Protein AF-A0A959LTS2-F1 (afdb_monomer_lite)

Structure (mmCIF, N/CA/C/O backbone):
data_AF-A0A959LTS2-F1
#
_entry.id   AF-A0A959LTS2-F1
#
loop_
_atom_site.group_PDB
_atom_site.id
_atom_site.type_symbol
_atom_site.label_atom_id
_atom_site.label_alt_id
_atom_site.label_comp_id
_atom_site.label_asym_id
_atom_site.label_entity_id
_atom_site.label_seq_id
_atom_site.pdbx_PDB_ins_code
_atom_site.Cartn_x
_atom_site.Cartn_y
_atom_site.Cartn_z
_atom_site.occupancy
_atom_site.B_iso_or_equiv
_atom_site.auth_seq_id
_atom_site.auth_comp_id
_atom_site.auth_asym_id
_atom_site.auth_atom_id
_atom_site.pdbx_PDB_model_num
ATOM 1 N N . MET A 1 1 ? 14.576 15.469 -35.543 1.00 55.00 1 MET A N 1
ATOM 2 C CA . MET A 1 1 ? 14.483 14.985 -34.144 1.00 55.00 1 MET A CA 1
ATOM 3 C C . MET A 1 1 ? 14.558 13.467 -34.168 1.00 55.00 1 MET A C 1
ATOM 5 O O . MET A 1 1 ? 13.587 12.830 -34.573 1.00 55.00 1 MET A O 1
ATOM 9 N N . ASN A 1 2 ? 15.741 12.934 -33.855 1.00 68.50 2 ASN A N 1
ATOM 10 C CA . ASN A 1 2 ? 16.110 11.534 -34.042 1.00 68.50 2 ASN A CA 1
ATOM 11 C C . ASN A 1 2 ? 15.169 10.606 -33.246 1.00 68.50 2 ASN A C 1
ATOM 13 O O . ASN A 1 2 ? 14.751 10.944 -32.134 1.00 68.50 2 ASN A O 1
ATOM 17 N N . ILE A 1 3 ? 14.769 9.475 -33.830 1.00 66.81 3 ILE A N 1
ATOM 18 C CA . ILE A 1 3 ? 13.819 8.528 -33.212 1.00 66.81 3 ILE A CA 1
ATOM 19 C C . ILE A 1 3 ? 14.423 7.945 -31.922 1.00 66.81 3 ILE A C 1
ATOM 21 O O . ILE A 1 3 ? 13.718 7.744 -30.931 1.00 66.81 3 ILE A O 1
ATOM 25 N N . GLU A 1 4 ? 15.747 7.799 -31.889 1.00 58.84 4 GLU A N 1
ATOM 26 C CA . GLU A 1 4 ? 16.518 7.371 -30.720 1.00 58.84 4 GLU A CA 1
ATOM 27 C C . GLU A 1 4 ? 16.453 8.339 -29.532 1.00 58.84 4 GLU A C 1
ATOM 29 O O . GLU A 1 4 ? 16.305 7.895 -28.389 1.00 58.84 4 GLU A O 1
ATOM 34 N N . ASP A 1 5 ? 16.455 9.652 -29.777 1.00 60.19 5 ASP A N 1
ATOM 35 C CA . ASP A 1 5 ? 16.351 10.659 -28.712 1.00 60.19 5 ASP A CA 1
ATOM 36 C C . ASP A 1 5 ? 14.958 10.675 -28.067 1.00 60.19 5 ASP A C 1
ATOM 38 O O . ASP A 1 5 ? 14.823 10.868 -26.854 1.00 60.19 5 ASP A O 1
ATOM 42 N N . ARG A 1 6 ? 13.901 10.401 -28.845 1.00 63.06 6 ARG A N 1
ATOM 43 C CA . ARG A 1 6 ? 12.540 10.227 -28.305 1.00 63.06 6 ARG A CA 1
ATOM 44 C C . ARG A 1 6 ? 12.419 8.955 -27.466 1.00 63.06 6 ARG A C 1
ATOM 46 O O . ARG A 1 6 ? 11.789 8.987 -26.407 1.00 63.06 6 ARG A O 1
ATOM 53 N N . ASN A 1 7 ? 13.066 7.869 -27.884 1.00 62.44 7 ASN A N 1
ATOM 54 C CA . ASN A 1 7 ? 13.032 6.597 -27.162 1.00 62.44 7 ASN A CA 1
ATOM 55 C C . ASN A 1 7 ? 13.799 6.649 -25.829 1.00 62.44 7 ASN A C 1
ATOM 57 O O . ASN A 1 7 ? 13.324 6.119 -24.821 1.00 62.44 7 ASN A O 1
ATOM 61 N N . ARG A 1 8 ? 14.945 7.343 -25.776 1.00 61.09 8 ARG A N 1
ATOM 62 C CA . ARG A 1 8 ? 15.694 7.554 -24.521 1.00 61.09 8 ARG A CA 1
ATOM 63 C C . ARG A 1 8 ? 14.919 8.403 -23.509 1.00 61.09 8 ARG A C 1
ATOM 65 O O . ARG A 1 8 ? 14.897 8.065 -22.326 1.00 61.09 8 ARG A O 1
ATOM 72 N N . ARG A 1 9 ? 14.227 9.456 -23.961 1.00 61.97 9 ARG A N 1
ATOM 73 C CA . ARG A 1 9 ? 13.381 10.299 -23.090 1.00 61.97 9 ARG A CA 1
ATOM 74 C C . ARG A 1 9 ? 12.170 9.546 -22.540 1.00 61.97 9 ARG A C 1
ATOM 76 O O . ARG A 1 9 ? 11.882 9.648 -21.351 1.00 61.97 9 ARG A O 1
ATOM 83 N N . SER A 1 10 ? 11.504 8.763 -23.388 1.00 63.06 10 SER A N 1
ATOM 84 C CA . SER A 1 10 ? 10.392 7.886 -22.998 1.00 63.06 10 SER A CA 1
ATOM 85 C C . SER A 1 10 ? 10.812 6.888 -21.908 1.00 63.06 10 SER A C 1
ATOM 87 O O . SER A 1 10 ? 10.168 6.796 -20.861 1.00 63.06 10 SER A O 1
ATOM 89 N N . ARG A 1 11 ? 11.981 6.245 -22.069 1.00 63.91 11 ARG A N 1
ATOM 90 C CA . ARG A 1 11 ? 12.535 5.329 -21.058 1.00 63.91 11 ARG A CA 1
ATOM 91 C C . ARG A 1 11 ? 12.743 5.993 -19.694 1.00 63.91 11 ARG A C 1
ATOM 93 O O . ARG A 1 11 ? 12.347 5.408 -18.688 1.00 63.91 11 ARG A O 1
ATOM 100 N N . GLY A 1 12 ? 13.309 7.199 -19.642 1.00 69.19 12 GLY A N 1
ATOM 101 C CA . GLY A 1 12 ? 13.519 7.921 -18.380 1.00 69.19 12 GLY A CA 1
ATOM 102 C C . GLY A 1 12 ? 12.215 8.269 -17.652 1.00 69.19 12 GLY A C 1
ATOM 103 O O . GLY A 1 12 ? 12.103 8.055 -16.445 1.00 69.19 12 GLY A O 1
ATOM 104 N N . VAL A 1 13 ? 11.202 8.735 -18.389 1.00 75.38 13 VAL A N 1
ATOM 105 C CA . VAL A 1 13 ? 9.884 9.087 -17.827 1.00 75.38 13 VAL A CA 1
ATOM 106 C C . VAL A 1 13 ? 9.157 7.855 -17.287 1.00 75.38 13 VAL A C 1
ATOM 108 O O . VAL A 1 13 ? 8.563 7.912 -16.210 1.00 75.38 13 VAL A O 1
ATOM 111 N N . ASP A 1 14 ? 9.242 6.725 -17.981 1.00 71.50 14 ASP A N 1
ATOM 112 C CA . ASP A 1 14 ? 8.646 5.471 -17.515 1.00 71.50 14 ASP A CA 1
ATOM 113 C C . ASP A 1 14 ? 9.337 4.916 -16.263 1.00 71.50 14 ASP A C 1
ATOM 115 O O . ASP A 1 14 ? 8.660 4.394 -15.379 1.00 71.50 14 ASP A O 1
ATOM 119 N N . ASN A 1 15 ? 10.661 5.073 -16.145 1.00 70.06 15 ASN A N 1
ATOM 120 C CA . ASN A 1 15 ? 11.402 4.683 -14.939 1.00 70.06 15 ASN A CA 1
ATOM 121 C C . ASN A 1 15 ? 10.980 5.529 -13.734 1.00 70.06 15 ASN A C 1
ATOM 123 O O . ASN A 1 15 ? 10.739 4.991 -12.655 1.00 70.06 15 ASN A O 1
ATOM 127 N N . PHE A 1 16 ? 10.833 6.841 -13.935 1.00 76.69 16 PHE A N 1
ATOM 128 C CA . PHE A 1 16 ? 10.371 7.758 -12.895 1.00 76.69 16 PHE A CA 1
ATOM 129 C C . PHE A 1 16 ? 8.925 7.462 -12.469 1.00 76.69 16 PHE A C 1
ATOM 131 O O . PHE A 1 16 ? 8.591 7.502 -11.289 1.00 76.69 16 PHE A O 1
ATOM 138 N N . ARG A 1 17 ? 8.059 7.089 -13.418 1.00 77.12 17 ARG A N 1
ATOM 139 C CA . ARG A 1 17 ? 6.688 6.637 -13.130 1.00 77.12 17 ARG A CA 1
ATOM 140 C C . ARG A 1 17 ? 6.656 5.299 -12.392 1.00 77.12 17 ARG A C 1
ATOM 142 O O . ARG A 1 17 ? 5.832 5.127 -11.496 1.00 77.12 17 ARG A O 1
ATOM 149 N N . GLY A 1 18 ? 7.540 4.369 -12.751 1.00 76.06 18 GLY A N 1
ATOM 150 C CA . GLY A 1 18 ? 7.688 3.075 -12.086 1.00 76.06 18 GLY A CA 1
ATOM 151 C C . GLY A 1 18 ? 8.104 3.222 -10.626 1.00 76.06 18 GLY A C 1
ATOM 152 O O . GLY A 1 18 ? 7.429 2.686 -9.747 1.00 76.06 18 GLY A O 1
ATOM 153 N N . SER A 1 19 ? 9.148 4.011 -10.354 1.00 80.12 19 SER A N 1
ATOM 154 C CA . SER A 1 19 ? 9.625 4.268 -8.988 1.00 80.12 19 SER A CA 1
ATOM 155 C C . SER A 1 19 ? 8.600 5.032 -8.145 1.00 80.12 19 SER A C 1
ATOM 157 O O . SER A 1 19 ? 8.353 4.649 -7.001 1.00 80.12 19 SER A O 1
ATOM 159 N N . LEU A 1 20 ? 7.918 6.031 -8.720 1.00 84.56 20 LEU A N 1
ATOM 160 C CA . LEU A 1 20 ? 6.791 6.713 -8.072 1.00 84.56 20 LEU A CA 1
ATOM 161 C C . LEU A 1 20 ? 5.653 5.746 -7.727 1.00 84.56 20 LEU A C 1
ATOM 163 O O . LEU A 1 20 ? 5.067 5.843 -6.651 1.00 84.56 20 LEU A O 1
ATOM 167 N N . GLY A 1 21 ? 5.342 4.799 -8.616 1.00 81.75 21 GLY A N 1
ATOM 168 C CA . GLY A 1 21 ? 4.312 3.786 -8.385 1.00 81.75 21 GLY A CA 1
ATOM 169 C C . GLY A 1 21 ? 4.638 2.868 -7.207 1.00 81.75 21 GLY A C 1
ATOM 170 O O . GLY A 1 21 ? 3.770 2.626 -6.366 1.00 81.75 21 GLY A O 1
ATOM 171 N N . VAL A 1 22 ? 5.890 2.410 -7.112 1.00 86.19 22 VAL A N 1
ATOM 172 C CA . VAL A 1 22 ? 6.370 1.595 -5.983 1.00 86.19 22 VAL A CA 1
ATOM 173 C C . VAL A 1 22 ? 6.355 2.401 -4.683 1.00 86.19 22 VAL A C 1
ATOM 175 O O . VAL A 1 22 ? 5.808 1.930 -3.685 1.00 86.19 22 VAL A O 1
ATOM 178 N N . GLY A 1 23 ? 6.875 3.632 -4.698 1.00 87.94 23 GLY A N 1
ATOM 179 C CA . GLY A 1 23 ? 6.902 4.505 -3.520 1.00 87.94 23 GLY A CA 1
ATOM 180 C C . GLY A 1 23 ? 5.504 4.840 -2.994 1.00 87.94 23 GLY A C 1
ATOM 181 O O . GLY A 1 23 ? 5.239 4.722 -1.799 1.00 87.94 23 GLY A O 1
ATOM 182 N N . MET A 1 24 ? 4.569 5.176 -3.886 1.00 87.38 24 MET A N 1
ATOM 183 C CA . MET A 1 24 ? 3.185 5.477 -3.509 1.00 87.38 24 MET A CA 1
ATOM 184 C C . MET A 1 24 ? 2.430 4.236 -3.015 1.00 87.38 24 MET A C 1
ATOM 186 O O . MET A 1 24 ? 1.567 4.353 -2.146 1.00 87.38 24 MET A O 1
ATOM 190 N N . GLY A 1 25 ? 2.754 3.049 -3.540 1.00 87.69 25 GLY A N 1
ATOM 191 C CA . GLY A 1 25 ? 2.236 1.786 -3.017 1.00 87.69 25 GLY A CA 1
ATOM 192 C C . GLY A 1 25 ? 2.697 1.532 -1.581 1.00 87.69 25 GLY A C 1
ATOM 193 O O . GLY A 1 25 ? 1.865 1.249 -0.723 1.00 87.69 25 GLY A O 1
ATOM 194 N N . GLY A 1 26 ? 3.984 1.748 -1.291 1.00 91.25 26 GLY A N 1
ATOM 195 C CA . GLY A 1 26 ? 4.527 1.650 0.068 1.00 91.25 26 GLY A CA 1
ATOM 196 C C . GLY A 1 26 ? 3.873 2.629 1.038 1.00 91.25 26 GLY A C 1
ATOM 197 O O . GLY A 1 26 ? 3.452 2.234 2.120 1.00 91.25 26 GLY A O 1
ATOM 198 N N . PHE A 1 27 ? 3.691 3.884 0.620 1.00 92.56 27 PHE A N 1
ATOM 199 C CA . PHE A 1 27 ? 2.968 4.881 1.412 1.00 92.56 27 PHE A CA 1
ATOM 200 C C . PHE A 1 27 ? 1.539 4.431 1.752 1.00 92.56 27 PHE A C 1
ATOM 202 O O . PHE A 1 27 ? 1.123 4.526 2.904 1.00 92.56 27 PHE A O 1
ATOM 209 N N . MET A 1 28 ? 0.798 3.890 0.779 1.00 89.88 28 MET A N 1
ATOM 210 C CA . MET A 1 28 ? -0.562 3.387 1.012 1.00 89.88 28 MET A CA 1
ATOM 211 C C . MET A 1 28 ?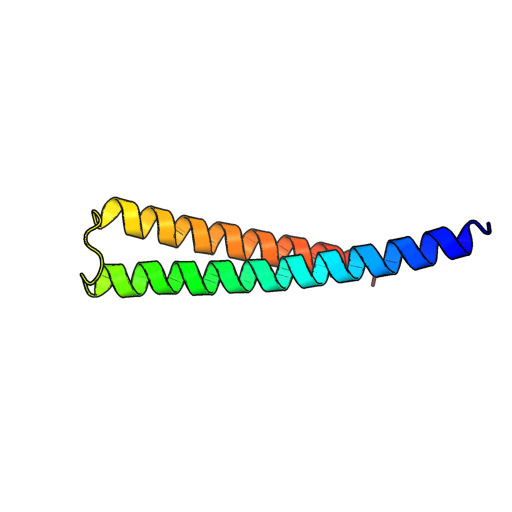 -0.607 2.201 1.975 1.00 89.88 28 MET A C 1
ATOM 213 O O . MET A 1 28 ? -1.507 2.150 2.810 1.00 89.88 28 MET A O 1
ATOM 217 N N . VAL A 1 29 ? 0.368 1.288 1.914 1.00 92.94 29 VAL A N 1
ATOM 218 C CA . VAL A 1 29 ? 0.478 0.185 2.883 1.00 92.94 29 VAL A CA 1
ATOM 219 C C . VAL A 1 29 ? 0.728 0.730 4.289 1.00 92.94 29 VAL A C 1
ATOM 221 O O . VAL A 1 29 ? 0.029 0.340 5.221 1.00 92.94 29 VAL A O 1
ATOM 224 N N . THR A 1 30 ? 1.656 1.678 4.447 1.00 93.75 30 THR A N 1
ATOM 225 C CA . THR A 1 30 ? 1.942 2.311 5.744 1.00 93.75 30 THR A CA 1
ATOM 226 C C . THR A 1 30 ? 0.711 3.016 6.313 1.00 93.75 30 THR A C 1
ATOM 228 O O . THR A 1 30 ? 0.395 2.843 7.489 1.00 93.75 30 THR A O 1
ATOM 231 N N . VAL A 1 31 ? -0.024 3.765 5.485 1.00 92.88 31 VAL A N 1
ATOM 232 C CA . VAL A 1 31 ? -1.273 4.427 5.893 1.00 92.88 31 VAL A CA 1
ATOM 233 C C . VAL A 1 31 ? -2.339 3.402 6.279 1.00 92.88 31 VAL A C 1
ATOM 235 O O . VAL A 1 31 ? -2.966 3.557 7.322 1.00 92.88 31 VAL A O 1
ATOM 238 N N . GLY A 1 32 ? -2.522 2.336 5.495 1.00 90.44 32 GLY A N 1
ATOM 239 C CA . GLY A 1 32 ? -3.480 1.271 5.800 1.00 90.44 32 GLY A CA 1
ATOM 240 C C . GLY A 1 32 ? -3.177 0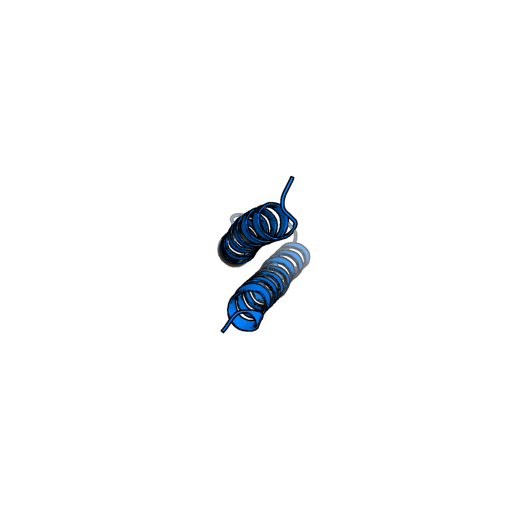.566 7.125 1.00 90.44 32 GLY A C 1
ATOM 241 O O . GLY A 1 32 ? -4.072 0.409 7.954 1.00 90.44 32 GLY A O 1
ATOM 242 N N . CYS A 1 33 ? -1.907 0.234 7.381 1.00 91.88 33 CYS A N 1
ATOM 243 C CA . CYS A 1 33 ? -1.458 -0.288 8.675 1.00 91.88 33 CYS A CA 1
ATOM 244 C C . CYS A 1 33 ? -1.716 0.706 9.815 1.00 91.88 33 CYS A C 1
ATOM 246 O O . CYS A 1 33 ? -2.175 0.305 10.883 1.00 91.88 33 CYS A O 1
ATOM 248 N N . GLY A 1 34 ? -1.474 1.999 9.581 1.00 91.44 34 GLY A N 1
ATOM 249 C CA . GLY A 1 34 ? -1.795 3.061 10.531 1.00 91.44 34 GLY A CA 1
ATOM 250 C C . GLY A 1 34 ? -3.281 3.083 10.880 1.00 91.44 34 GLY A C 1
ATOM 251 O O . GLY A 1 34 ? -3.631 3.032 12.053 1.00 91.44 34 GLY A O 1
ATOM 252 N N . VAL A 1 35 ? -4.166 3.080 9.881 1.00 89.12 35 VAL A N 1
ATOM 253 C CA . VAL A 1 35 ? -5.627 3.062 10.084 1.00 89.12 35 VAL A CA 1
ATOM 254 C C . VAL A 1 35 ? -6.053 1.860 10.929 1.00 89.12 35 VAL A C 1
ATOM 256 O O . VAL A 1 35 ? -6.806 2.029 11.887 1.00 89.12 35 VAL A O 1
ATOM 259 N N . ILE A 1 36 ? -5.532 0.665 10.638 1.00 89.88 36 ILE A N 1
ATOM 260 C CA . ILE A 1 36 ? -5.805 -0.548 11.427 1.00 89.88 36 ILE A CA 1
ATOM 261 C C . ILE A 1 36 ? -5.315 -0.380 12.871 1.00 89.88 36 ILE A C 1
ATOM 263 O O . ILE A 1 36 ? -6.058 -0.667 13.808 1.00 89.88 36 ILE A O 1
ATOM 267 N N . TYR A 1 37 ? -4.101 0.141 13.064 1.00 91.00 37 TYR A N 1
ATOM 268 C CA . TYR A 1 37 ? -3.529 0.386 14.387 1.00 91.00 37 TYR A CA 1
ATOM 269 C C . TYR A 1 37 ? -4.353 1.394 15.204 1.00 91.00 37 TYR A C 1
ATOM 271 O O . TYR A 1 37 ? -4.686 1.130 16.360 1.00 91.00 37 TYR A O 1
ATOM 279 N N . TYR A 1 38 ? -4.742 2.530 14.620 1.00 89.38 38 TYR A N 1
ATOM 280 C CA . TYR A 1 38 ? -5.573 3.535 15.295 1.00 89.38 38 TYR A CA 1
ATOM 281 C C . TYR A 1 38 ? -6.990 3.025 15.589 1.00 89.38 38 TYR A C 1
ATOM 283 O O . TYR A 1 38 ? -7.553 3.353 16.635 1.00 89.38 38 TYR A O 1
ATOM 291 N N . THR A 1 39 ? -7.543 2.185 14.711 1.00 88.38 39 THR A N 1
ATOM 292 C CA . THR A 1 39 ? -8.846 1.530 14.915 1.00 88.38 39 THR A CA 1
ATOM 293 C C . THR A 1 39 ? -8.791 0.543 16.074 1.00 88.38 39 THR A C 1
ATOM 295 O O . THR A 1 39 ? -9.664 0.563 16.940 1.00 88.38 39 THR A O 1
ATOM 298 N N . TYR A 1 40 ? -7.740 -0.278 16.143 1.00 86.12 40 TYR A N 1
ATOM 299 C CA . TYR A 1 40 ? -7.537 -1.227 17.238 1.00 86.12 40 TYR A CA 1
ATOM 300 C C . TYR A 1 40 ? -7.437 -0.523 18.600 1.00 86.12 40 TYR A C 1
ATOM 302 O O . TYR A 1 40 ? -8.033 -0.966 19.578 1.00 86.12 40 TYR A O 1
ATOM 310 N N . ASN A 1 41 ? -6.759 0.627 18.647 1.00 89.19 41 ASN A N 1
ATOM 311 C CA . ASN A 1 41 ? -6.630 1.446 19.854 1.00 89.19 41 ASN A CA 1
ATOM 312 C C . ASN A 1 41 ? -7.876 2.300 20.174 1.00 89.19 41 ASN A C 1
ATOM 314 O O . ASN A 1 41 ? -7.840 3.085 21.118 1.00 89.19 41 ASN A O 1
ATOM 318 N N . LYS A 1 42 ? -8.972 2.175 19.405 1.00 82.12 42 LYS A N 1
ATOM 319 C CA . LYS A 1 42 ? -10.203 2.983 19.539 1.00 82.12 42 LYS A CA 1
ATOM 320 C C . LYS A 1 42 ? -9.955 4.500 19.510 1.00 82.12 42 LY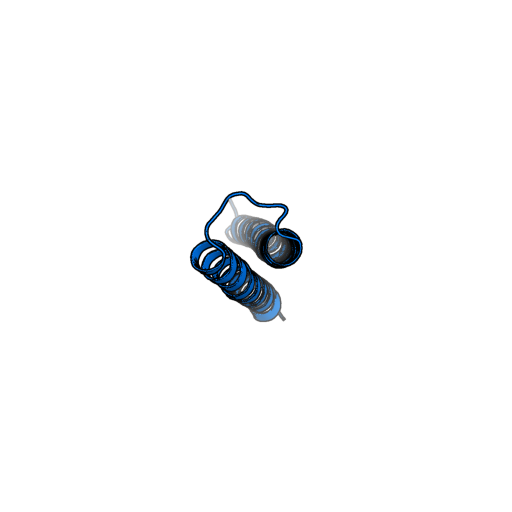S A C 1
ATOM 322 O O . LYS A 1 42 ? -10.725 5.273 20.069 1.00 82.12 42 LYS A O 1
ATOM 327 N N . LEU A 1 43 ? -8.881 4.927 18.844 1.00 83.44 43 LEU A N 1
ATOM 328 C CA . LEU A 1 43 ? -8.510 6.339 18.699 1.00 83.44 43 LEU A CA 1
ATOM 329 C C . LEU A 1 43 ? -9.274 7.024 17.552 1.00 83.44 43 LEU A C 1
ATOM 331 O O . LEU A 1 43 ? -9.264 8.247 17.448 1.00 83.44 43 LEU A O 1
ATOM 335 N N . MET A 1 44 ? -9.936 6.248 16.689 1.00 78.75 44 MET A N 1
ATOM 336 C CA . MET A 1 44 ? -10.815 6.747 15.630 1.00 78.75 44 MET A CA 1
ATOM 337 C C . MET A 1 44 ? -12.288 6.660 16.047 1.00 78.75 44 MET A C 1
ATOM 339 O O . MET A 1 44 ? -12.759 5.596 16.432 1.00 78.75 44 MET A O 1
ATOM 343 N N . ASN A 1 45 ? -13.033 7.755 15.860 1.00 80.56 45 ASN A N 1
ATOM 344 C CA . ASN A 1 45 ? -14.494 7.838 16.047 1.00 80.56 45 ASN A CA 1
ATOM 345 C C . ASN A 1 45 ? -15.310 7.184 14.904 1.00 80.56 45 ASN A C 1
ATOM 347 O O . ASN A 1 45 ? -16.480 7.504 14.712 1.00 80.56 45 ASN A O 1
ATOM 351 N N . MET A 1 46 ? -14.700 6.307 14.104 1.00 79.12 46 MET A N 1
ATOM 352 C CA . MET A 1 46 ? -15.375 5.602 13.009 1.00 79.12 46 MET A CA 1
ATOM 353 C C . MET A 1 46 ? -15.803 4.203 13.447 1.00 79.12 46 MET A C 1
ATOM 355 O O . MET A 1 46 ? -15.165 3.596 14.308 1.00 79.12 46 MET A O 1
ATOM 359 N N . ASP A 1 47 ? -16.858 3.680 12.815 1.00 87.88 47 ASP A N 1
ATOM 360 C CA . ASP A 1 47 ? -17.284 2.298 13.022 1.00 87.88 47 ASP A CA 1
ATOM 361 C C . ASP A 1 47 ? -16.118 1.331 12.716 1.00 87.88 47 ASP A C 1
ATOM 363 O O . ASP A 1 47 ? -15.521 1.425 11.634 1.00 87.88 47 ASP A O 1
ATOM 367 N N . PRO A 1 48 ? -15.775 0.404 13.633 1.00 85.69 48 PRO A N 1
ATOM 368 C CA . PRO A 1 48 ? -14.630 -0.487 13.465 1.00 85.69 48 PRO A CA 1
ATOM 369 C C . PRO A 1 48 ? -14.680 -1.274 12.155 1.00 85.69 48 PRO A C 1
ATOM 371 O O . PRO A 1 48 ? -13.650 -1.455 11.505 1.00 85.69 48 PRO A O 1
ATOM 374 N N . SER A 1 49 ?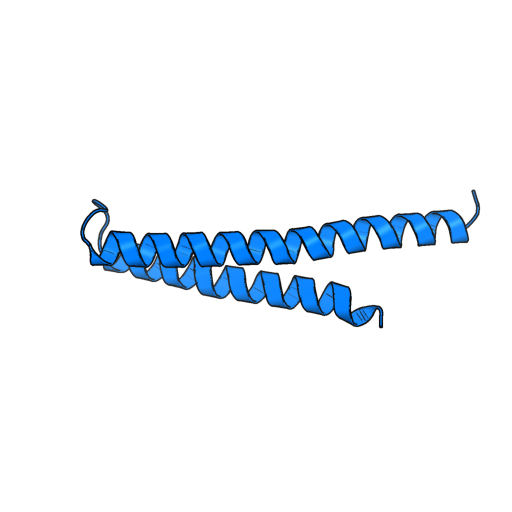 -15.872 -1.696 11.729 1.00 87.94 49 SER A N 1
ATOM 375 C CA . SER A 1 49 ? -16.073 -2.492 10.515 1.00 87.94 49 SER A CA 1
ATOM 376 C C . SER A 1 49 ? -15.654 -1.713 9.270 1.00 87.94 49 SER A C 1
ATOM 378 O O . SER A 1 49 ? -14.982 -2.246 8.382 1.00 87.94 49 SER A O 1
ATOM 380 N N . VAL A 1 50 ? -15.998 -0.425 9.226 1.00 89.12 50 VAL A N 1
ATOM 381 C CA . VAL A 1 50 ? -15.647 0.473 8.119 1.00 89.12 50 VAL A CA 1
ATOM 382 C C . VAL A 1 50 ? -14.141 0.716 8.093 1.00 89.12 50 VAL A C 1
ATOM 384 O O . VAL A 1 50 ? -13.517 0.596 7.037 1.00 89.12 50 VAL A O 1
ATOM 387 N N . SER A 1 51 ? -13.533 0.987 9.248 1.00 88.19 51 SER A N 1
ATOM 388 C CA . SER A 1 51 ? -12.101 1.286 9.331 1.00 88.19 51 SER A CA 1
ATOM 389 C C . SER A 1 51 ? -11.214 0.082 9.012 1.00 88.19 51 SER A C 1
ATOM 391 O O . SER A 1 51 ? -10.213 0.238 8.310 1.00 88.19 51 SER A O 1
ATOM 393 N N . TYR A 1 52 ? -11.585 -1.130 9.442 1.00 89.75 52 TYR A N 1
ATOM 394 C CA . TYR A 1 52 ? -10.867 -2.349 9.049 1.00 89.75 52 TYR A CA 1
ATOM 395 C C . TYR A 1 52 ? -10.984 -2.611 7.548 1.00 89.75 52 TYR A C 1
ATOM 397 O O . TYR A 1 52 ? -9.980 -2.909 6.903 1.00 89.75 52 TYR A O 1
ATOM 405 N N . THR A 1 53 ? -12.175 -2.441 6.970 1.00 91.94 53 THR A N 1
ATOM 406 C CA . THR A 1 53 ? -12.384 -2.629 5.526 1.00 91.94 53 THR A CA 1
ATOM 407 C C . THR A 1 53 ? -11.550 -1.638 4.714 1.00 91.94 53 THR A C 1
ATOM 409 O O . THR A 1 53 ? -10.865 -2.031 3.768 1.00 91.94 53 THR A O 1
ATOM 412 N N . LEU A 1 54 ? -11.536 -0.363 5.118 1.00 90.31 54 LEU A N 1
ATOM 413 C CA . LEU A 1 54 ? -10.700 0.670 4.504 1.00 90.31 54 LEU A CA 1
ATOM 414 C C . LEU A 1 54 ? -9.210 0.354 4.647 1.00 90.31 54 LEU A C 1
ATOM 416 O O . LEU A 1 54 ? -8.483 0.392 3.655 1.00 90.31 54 LEU A O 1
ATOM 420 N N . GLY A 1 55 ? -8.754 0.008 5.852 1.00 89.81 55 GLY A N 1
ATOM 421 C CA . GLY A 1 55 ? -7.357 -0.336 6.117 1.00 89.81 55 GLY A CA 1
ATOM 422 C C . GLY A 1 55 ? -6.875 -1.511 5.265 1.00 89.81 55 GLY A C 1
ATOM 423 O O . GLY A 1 55 ? -5.829 -1.421 4.620 1.00 89.81 55 GLY A O 1
ATOM 424 N N . VAL A 1 56 ? -7.675 -2.577 5.178 1.00 92.56 56 VAL A N 1
ATOM 425 C CA . VAL A 1 56 ? -7.382 -3.738 4.327 1.00 92.56 56 VAL A CA 1
ATOM 426 C C . VAL A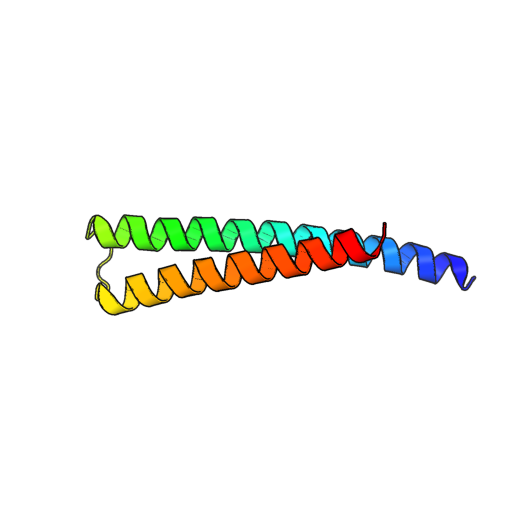 1 56 ? -7.383 -3.353 2.847 1.00 92.56 56 VAL A C 1
ATOM 428 O O . VAL A 1 56 ? -6.452 -3.729 2.136 1.00 92.56 56 VAL A O 1
ATOM 431 N N . MET A 1 57 ? -8.351 -2.558 2.371 1.00 93.00 57 MET A N 1
ATOM 432 C CA . MET A 1 57 ? -8.344 -2.069 0.984 1.00 93.00 57 MET A CA 1
ATOM 433 C C . MET A 1 57 ? -7.086 -1.258 0.663 1.00 93.00 57 MET A C 1
ATOM 435 O O . MET A 1 57 ? -6.498 -1.463 -0.398 1.00 93.00 57 MET A O 1
ATOM 439 N N . PHE A 1 58 ? -6.641 -0.374 1.561 1.00 91.88 58 PHE A N 1
ATOM 440 C CA . PHE A 1 58 ? -5.416 0.408 1.368 1.00 91.88 58 PHE A CA 1
ATOM 441 C C . PHE A 1 58 ? -4.172 -0.475 1.278 1.00 91.88 58 PHE A C 1
ATOM 443 O O . PHE A 1 58 ? -3.324 -0.241 0.416 1.00 91.88 58 PHE A O 1
ATOM 450 N N . ILE A 1 59 ? -4.082 -1.511 2.116 1.00 92.81 59 ILE A N 1
ATOM 451 C CA . ILE A 1 59 ? -2.968 -2.464 2.090 1.00 92.81 59 ILE A CA 1
ATOM 452 C C . ILE A 1 59 ? -2.985 -3.271 0.790 1.00 92.81 59 ILE A C 1
ATOM 454 O O . ILE A 1 59 ? -1.983 -3.298 0.077 1.00 92.81 59 ILE A O 1
ATOM 458 N N . VAL A 1 60 ? -4.119 -3.883 0.436 1.00 94.31 60 VAL A N 1
ATOM 459 C CA . VAL A 1 60 ? -4.246 -4.701 -0.782 1.00 94.31 60 VAL A CA 1
ATOM 460 C C . VAL A 1 60 ? -3.955 -3.867 -2.030 1.00 94.31 60 VAL A C 1
ATOM 462 O O . VAL A 1 60 ? -3.170 -4.276 -2.887 1.00 94.31 60 VAL A O 1
ATOM 465 N N . TYR A 1 61 ? -4.530 -2.667 -2.120 1.00 90.81 61 TYR A N 1
ATOM 466 C CA . TYR A 1 61 ? -4.290 -1.761 -3.239 1.00 90.81 61 TYR A CA 1
ATOM 467 C C . TYR A 1 61 ? -2.837 -1.261 -3.282 1.00 90.81 61 TYR A C 1
ATOM 469 O O . TYR A 1 61 ? -2.237 -1.201 -4.357 1.00 90.81 61 TYR A O 1
ATOM 477 N N . GLY A 1 62 ? -2.241 -0.952 -2.127 1.00 89.19 62 GLY A N 1
ATOM 478 C CA . GLY A 1 62 ? -0.841 -0.546 -2.016 1.00 89.19 62 GLY A CA 1
ATOM 479 C C . GLY A 1 62 ? 0.128 -1.635 -2.484 1.00 89.19 62 GLY A C 1
ATOM 480 O O . GLY A 1 62 ? 1.014 -1.356 -3.297 1.00 89.19 62 GLY A O 1
ATOM 481 N N . ILE A 1 63 ? -0.101 -2.889 -2.075 1.00 91.12 63 ILE A N 1
ATOM 482 C CA . ILE A 1 63 ? 0.666 -4.063 -2.525 1.00 91.12 63 ILE A CA 1
ATOM 483 C C . ILE A 1 63 ? 0.520 -4.253 -4.036 1.00 91.12 63 ILE A C 1
ATOM 485 O O . ILE A 1 63 ? 1.518 -4.412 -4.741 1.00 91.12 63 ILE A O 1
ATOM 489 N N . PHE A 1 64 ? -0.704 -4.183 -4.564 1.00 91.31 64 PHE A N 1
ATOM 490 C CA . PHE A 1 64 ? -0.945 -4.309 -6.002 1.00 91.31 64 PHE A CA 1
ATOM 491 C C . PHE A 1 64 ? -0.201 -3.232 -6.809 1.00 91.31 64 PHE A C 1
ATOM 493 O O . PHE A 1 64 ? 0.365 -3.504 -7.872 1.00 91.31 64 PHE A O 1
ATOM 500 N N . ARG A 1 65 ? -0.147 -2.002 -6.288 1.00 85.38 65 ARG A N 1
ATOM 501 C CA . ARG A 1 65 ? 0.568 -0.884 -6.913 1.00 85.38 65 ARG A CA 1
ATOM 502 C C . ARG A 1 65 ? 2.083 -1.070 -6.880 1.00 85.38 65 ARG A C 1
ATOM 504 O O . ARG A 1 65 ? 2.735 -0.825 -7.896 1.00 85.38 65 ARG A O 1
ATOM 511 N N . MET A 1 66 ? 2.624 -1.556 -5.761 1.00 88.56 66 MET A N 1
ATOM 512 C CA . MET A 1 66 ? 4.031 -1.955 -5.646 1.00 88.56 66 MET A CA 1
ATOM 513 C C . MET A 1 66 ? 4.380 -3.055 -6.643 1.00 88.56 66 MET A C 1
ATOM 515 O O . MET A 1 66 ? 5.365 -2.928 -7.368 1.00 88.56 66 MET A O 1
ATOM 519 N N . TRP A 1 67 ? 3.543 -4.087 -6.751 1.00 86.38 67 TRP A N 1
ATOM 520 C CA . TRP A 1 67 ? 3.755 -5.174 -7.701 1.00 86.38 67 TRP A CA 1
ATOM 521 C C . TRP A 1 67 ? 3.754 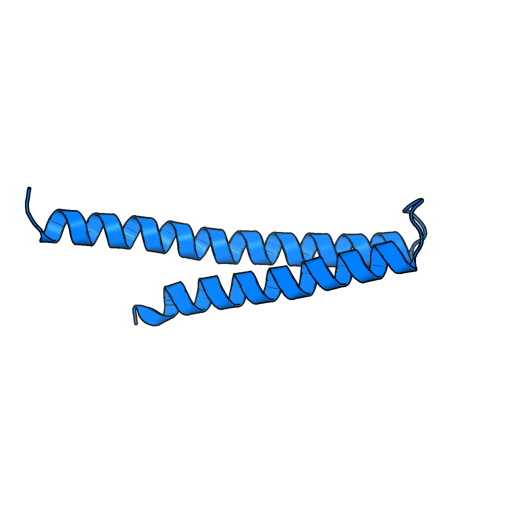-4.674 -9.148 1.00 86.38 67 TRP A C 1
ATOM 523 O O . TRP A 1 67 ? 4.683 -4.966 -9.900 1.00 86.38 67 TRP A O 1
ATOM 533 N N . ARG A 1 68 ? 2.777 -3.844 -9.536 1.00 83.50 68 ARG A N 1
ATOM 534 C CA . ARG A 1 68 ? 2.750 -3.218 -10.868 1.00 83.50 68 ARG A CA 1
ATOM 535 C C . ARG A 1 68 ? 3.976 -2.351 -11.141 1.00 83.50 68 ARG A C 1
ATOM 537 O O . ARG A 1 68 ? 4.506 -2.403 -12.249 1.00 83.50 68 ARG A O 1
ATOM 544 N N . GLY A 1 69 ? 4.407 -1.551 -10.166 1.00 80.69 69 GLY A N 1
ATOM 545 C CA . GLY A 1 69 ? 5.609 -0.726 -10.285 1.00 80.69 69 GLY A CA 1
ATOM 546 C C . GLY A 1 69 ? 6.866 -1.578 -10.460 1.00 80.69 69 GLY A C 1
ATOM 547 O O . GLY A 1 69 ? 7.684 -1.296 -11.333 1.00 80.69 69 GLY A O 1
ATOM 548 N N . TRP A 1 70 ? 6.972 -2.681 -9.717 1.00 82.25 70 TRP A N 1
ATOM 549 C CA . TRP A 1 70 ? 8.093 -3.610 -9.828 1.00 82.25 70 TRP A CA 1
ATOM 550 C C . TRP A 1 70 ? 8.101 -4.371 -11.157 1.00 82.25 70 TRP A C 1
ATOM 552 O O . TRP A 1 70 ? 9.150 -4.495 -11.776 1.00 82.25 70 TRP A O 1
ATOM 562 N N . VAL A 1 71 ? 6.943 -4.809 -11.663 1.00 83.62 71 VAL A N 1
ATOM 563 C CA . VAL A 1 71 ? 6.829 -5.438 -12.994 1.00 83.62 71 VAL A CA 1
ATOM 564 C C . VAL A 1 71 ? 7.204 -4.462 -14.112 1.00 83.62 71 VAL A C 1
ATOM 566 O O . VAL A 1 71 ? 7.828 -4.873 -15.089 1.00 83.62 71 VAL A O 1
ATOM 569 N N . LEU A 1 72 ? 6.860 -3.175 -13.981 1.00 76.00 72 LEU A N 1
ATOM 570 C CA . LEU A 1 72 ? 7.249 -2.142 -14.947 1.00 76.00 72 LEU A CA 1
ATOM 571 C C . LEU A 1 72 ? 8.772 -1.948 -14.990 1.00 76.00 72 LEU A C 1
ATOM 573 O O . LEU A 1 72 ? 9.333 -1.772 -16.069 1.00 76.00 72 LEU A O 1
ATOM 577 N N . LEU A 1 73 ? 9.422 -2.009 -13.826 1.00 73.69 73 LEU A N 1
ATOM 578 C CA . LEU A 1 73 ? 10.878 -1.940 -13.700 1.00 73.69 73 LEU A CA 1
ATOM 579 C C . LEU A 1 73 ? 11.548 -3.227 -14.213 1.00 73.69 73 LEU A C 1
ATOM 581 O O . LEU A 1 73 ? 12.522 -3.142 -14.949 1.00 73.69 73 LEU A O 1
ATOM 585 N N . ARG A 1 74 ? 10.984 -4.403 -13.902 1.00 73.00 74 ARG A N 1
ATOM 586 C CA . ARG A 1 74 ? 11.527 -5.724 -14.266 1.00 73.00 74 ARG A CA 1
ATOM 587 C C . ARG A 1 74 ? 11.382 -6.077 -15.746 1.00 73.00 74 ARG A C 1
ATOM 589 O O . ARG A 1 74 ? 12.218 -6.794 -16.264 1.00 73.00 74 ARG A O 1
ATOM 596 N N . LYS A 1 75 ? 10.368 -5.576 -16.462 1.00 62.66 75 LYS A N 1
ATOM 597 C CA . LYS A 1 75 ? 10.218 -5.789 -17.922 1.00 62.66 75 LYS A CA 1
ATOM 598 C C . LYS A 1 75 ? 11.332 -5.142 -18.775 1.00 62.66 75 LYS A C 1
ATOM 600 O O . LYS A 1 75 ? 11.200 -5.096 -19.997 1.00 62.66 75 LYS A O 1
ATOM 605 N N . ARG A 1 76 ? 12.367 -4.573 -18.151 1.00 52.31 76 ARG A N 1
ATOM 606 C CA . ARG A 1 76 ? 13.473 -3.868 -18.810 1.00 52.31 76 ARG A CA 1
ATOM 607 C C . ARG A 1 76 ? 14.847 -4.515 -18.607 1.00 52.31 76 ARG A C 1
ATOM 609 O O . ARG A 1 76 ? 15.765 -4.049 -19.279 1.00 52.31 76 ARG A O 1
ATOM 616 N N . ASP A 1 77 ? 14.950 -5.543 -17.761 1.00 46.62 77 ASP A N 1
ATOM 617 C CA . ASP A 1 77 ? 16.089 -6.476 -17.711 1.00 46.62 77 ASP A CA 1
ATOM 618 C C . ASP A 1 77 ? 15.808 -7.677 -18.627 1.00 46.62 77 ASP A C 1
ATOM 620 O O . ASP A 1 77 ? 16.743 -8.112 -19.333 1.00 46.62 77 ASP A O 1
#

Foldseek 3Di:
DDPVVVVVVVVVVLLVVLVVLLVVLVVLLVVLVVLLVCLVVVVDPDDSVVSPVSSVCSNVVSVVSNVVSVVSVVVVD

Sequence (77 aa):
MNIEDRNRRSRGVDNFRGSLGVGMGGFMVTVGCGVIYYTYNKLMNMDPSVSYTLGVMFIVYGIFRMWRGWVLLRKRD

Secondary structure (DSSP, 8-state):
--HHHHHHHHHHHHHHHHHHHHHHHHHHHHHHHHHHHHHHTT-S-S-HHHHHHHHHHHHHHHHHHHHHHHHHHHTT-

Radius of gyration: 17.86 Å; chains: 1; bounding box: 34×22×54 Å

pLDDT: mean 81.21, std 11.65, range [46.62, 94.31]